Protein AF-A0A673GEE5-F1 (afdb_monomer_lite)

Radius of gyration: 14.85 Å; chains: 1; bounding box: 27×28×43 Å

Structure (mmCIF, N/CA/C/O backbone):
data_AF-A0A673GEE5-F1
#
_entry.id   AF-A0A673GEE5-F1
#
loop_
_atom_site.group_PDB
_atom_site.id
_atom_site.type_symbol
_atom_site.label_atom_id
_atom_site.label_alt_id
_atom_site.label_comp_id
_atom_site.label_asym_id
_atom_site.label_entity_id
_atom_site.label_seq_id
_atom_site.pdbx_PDB_ins_code
_atom_site.Cartn_x
_atom_site.Cartn_y
_atom_site.Cartn_z
_atom_site.occupancy
_atom_site.B_iso_or_equiv
_atom_site.auth_seq_id
_atom_site.auth_comp_id
_atom_site.auth_asym_id
_atom_site.auth_atom_id
_atom_site.pdbx_PDB_model_num
ATOM 1 N N . MET A 1 1 ? -4.506 -14.622 3.536 1.00 65.88 1 MET A N 1
ATOM 2 C CA . MET A 1 1 ? -4.872 -14.094 2.202 1.00 65.88 1 MET A CA 1
ATOM 3 C C . MET A 1 1 ? -4.173 -12.773 1.882 1.00 65.88 1 MET A C 1
ATOM 5 O O . MET A 1 1 ? -3.335 -12.782 0.995 1.00 65.88 1 MET A O 1
ATOM 9 N N . VAL A 1 2 ? -4.419 -11.669 2.610 1.00 79.19 2 VAL A N 1
ATOM 10 C CA . VAL A 1 2 ? -3.734 -10.375 2.355 1.00 79.19 2 VAL A CA 1
ATOM 11 C C . VAL A 1 2 ? -2.213 -10.505 2.446 1.00 79.19 2 VAL A C 1
ATOM 13 O O . VAL A 1 2 ? -1.516 -10.134 1.512 1.00 79.19 2 VAL A O 1
ATOM 16 N N . LYS A 1 3 ? -1.701 -11.120 3.522 1.00 81.56 3 LYS A N 1
ATOM 17 C CA . LYS A 1 3 ? -0.260 -11.359 3.698 1.00 81.56 3 LYS A CA 1
ATOM 18 C C . LYS A 1 3 ? 0.331 -12.117 2.504 1.00 81.56 3 LYS A C 1
ATOM 20 O O . LYS A 1 3 ? 1.304 -11.661 1.932 1.00 81.56 3 LYS A O 1
ATOM 25 N N . THR A 1 4 ? -0.323 -13.188 2.054 1.00 83.25 4 THR A N 1
ATOM 26 C CA . THR A 1 4 ? 0.071 -13.977 0.873 1.00 83.25 4 THR A CA 1
ATOM 27 C C . THR A 1 4 ? 0.110 -13.145 -0.415 1.00 83.25 4 THR A C 1
ATOM 29 O O . THR A 1 4 ? 1.051 -13.265 -1.186 1.00 83.25 4 THR A O 1
ATOM 32 N N . LEU A 1 5 ? -0.880 -12.273 -0.634 1.00 81.69 5 LEU A N 1
ATOM 33 C CA . LEU A 1 5 ? -0.977 -11.424 -1.831 1.00 81.69 5 LEU A CA 1
ATOM 34 C C . LEU A 1 5 ? -0.005 -10.231 -1.831 1.00 81.69 5 LEU A C 1
ATOM 36 O O . LEU A 1 5 ? 0.251 -9.659 -2.888 1.00 81.69 5 LEU A O 1
ATOM 40 N N . TYR A 1 6 ? 0.498 -9.842 -0.659 1.00 85.06 6 TYR A N 1
ATOM 41 C CA . TYR A 1 6 ? 1.392 -8.696 -0.455 1.00 85.06 6 TYR A CA 1
ATOM 42 C C . TYR A 1 6 ? 2.734 -9.118 0.168 1.00 85.06 6 TYR A C 1
ATOM 44 O O . TYR A 1 6 ? 3.416 -8.307 0.789 1.00 85.06 6 TYR A O 1
ATOM 52 N N . THR A 1 7 ? 3.128 -10.388 0.020 1.00 88.50 7 THR A N 1
ATOM 53 C CA . THR A 1 7 ? 4.458 -10.860 0.431 1.00 88.50 7 THR A CA 1
ATOM 54 C C . THR A 1 7 ? 5.479 -10.438 -0.622 1.00 88.50 7 THR A C 1
ATOM 56 O O . THR A 1 7 ? 5.274 -10.699 -1.803 1.00 88.50 7 THR A O 1
ATOM 59 N N . ASN A 1 8 ? 6.561 -9.781 -0.191 1.00 89.81 8 ASN A N 1
ATOM 60 C CA . ASN A 1 8 ? 7.679 -9.342 -1.037 1.00 89.81 8 ASN A CA 1
ATOM 61 C C . ASN A 1 8 ? 7.259 -8.698 -2.381 1.00 89.81 8 ASN A C 1
ATOM 63 O O . ASN A 1 8 ? 7.720 -9.140 -3.436 1.00 89.81 8 ASN A O 1
ATOM 67 N N . PRO A 1 9 ? 6.391 -7.666 -2.380 1.00 90.31 9 PRO A N 1
ATOM 68 C CA . PRO A 1 9 ? 5.972 -7.043 -3.624 1.00 90.31 9 PRO A CA 1
ATOM 69 C C . PRO A 1 9 ? 7.158 -6.340 -4.291 1.00 90.31 9 PRO A C 1
ATOM 71 O O . PRO A 1 9 ? 7.991 -5.732 -3.621 1.00 90.31 9 PRO A O 1
ATOM 74 N N . LEU A 1 10 ? 7.216 -6.404 -5.620 1.00 93.00 10 LEU A N 1
ATOM 75 C CA . LEU A 1 10 ? 8.131 -5.608 -6.432 1.00 93.00 10 LEU A CA 1
ATOM 76 C C . LEU A 1 10 ? 7.353 -4.482 -7.113 1.00 93.00 10 LEU A C 1
A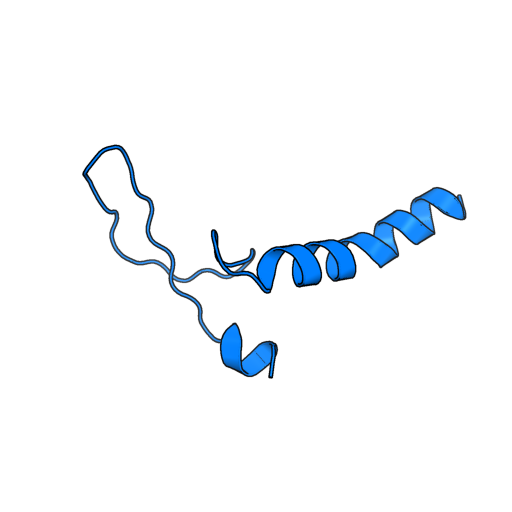TOM 78 O O . LEU A 1 10 ? 6.195 -4.661 -7.494 1.00 93.00 10 LEU A O 1
ATOM 82 N N . ALA A 1 11 ? 8.000 -3.336 -7.277 1.00 93.00 11 ALA A N 1
ATOM 83 C CA . ALA A 1 11 ? 7.462 -2.189 -7.990 1.00 93.00 11 ALA A CA 1
ATOM 84 C C . ALA A 1 11 ? 8.397 -1.771 -9.128 1.00 93.00 11 ALA A C 1
ATOM 86 O O . ALA A 1 11 ? 9.600 -2.032 -9.102 1.00 93.00 11 ALA A O 1
ATOM 87 N N . VAL A 1 12 ? 7.815 -1.111 -10.124 1.00 94.94 12 VAL A N 1
ATOM 88 C CA . VAL A 1 12 ? 8.518 -0.431 -11.214 1.00 94.94 12 VAL A CA 1
ATOM 89 C C . VAL A 1 12 ? 7.964 0.982 -11.321 1.00 94.94 12 VAL A C 1
ATOM 91 O O . VAL A 1 12 ? 6.782 1.207 -11.058 1.00 94.94 12 VAL A O 1
ATOM 94 N N . VAL A 1 13 ? 8.810 1.933 -11.703 1.00 94.25 13 VAL A N 1
ATOM 95 C CA . VAL A 1 13 ? 8.379 3.292 -12.041 1.00 94.25 13 VAL A CA 1
ATOM 96 C C . VAL A 1 13 ? 8.254 3.387 -13.555 1.00 94.25 13 VAL A C 1
ATOM 98 O O . VAL A 1 13 ? 9.193 3.038 -14.270 1.00 94.25 13 VAL A O 1
ATOM 101 N N . LEU A 1 14 ? 7.099 3.853 -14.029 1.00 94.81 14 LEU A N 1
ATOM 102 C CA . LEU A 1 14 ? 6.874 4.209 -15.425 1.00 94.81 14 LEU A CA 1
ATOM 103 C C . LEU A 1 14 ? 7.043 5.722 -15.585 1.00 94.81 14 LEU A C 1
ATOM 105 O O . LEU A 1 14 ? 6.267 6.491 -15.018 1.00 94.81 14 LEU A O 1
ATOM 109 N N . THR A 1 15 ? 8.027 6.135 -16.381 1.00 96.56 15 THR A N 1
ATOM 110 C CA . THR A 1 15 ? 8.261 7.542 -16.734 1.00 96.56 15 THR A CA 1
ATOM 111 C C . THR A 1 15 ? 8.182 7.685 -18.251 1.00 96.56 15 THR A C 1
ATOM 113 O O . THR A 1 15 ? 9.110 7.315 -18.973 1.00 96.56 15 THR A O 1
ATOM 116 N N . GLY A 1 16 ? 7.045 8.178 -18.752 1.00 95.44 16 GLY A N 1
ATOM 117 C CA . GLY A 1 16 ? 6.741 8.157 -20.185 1.00 95.44 16 GLY A CA 1
ATOM 118 C C . GLY A 1 16 ? 6.638 6.716 -20.692 1.00 95.44 16 GLY A C 1
ATOM 119 O O . GLY A 1 16 ? 5.777 5.970 -20.240 1.00 95.44 16 GLY A O 1
ATOM 120 N N . ASN A 1 17 ? 7.551 6.319 -21.582 1.00 95.38 17 ASN A N 1
ATOM 121 C CA . ASN A 1 17 ? 7.651 4.955 -22.120 1.00 95.38 17 ASN A CA 1
ATOM 122 C C . ASN A 1 17 ? 8.813 4.135 -21.524 1.00 95.38 17 ASN A C 1
ATOM 124 O O . ASN A 1 17 ? 9.133 3.064 -22.038 1.00 95.38 17 ASN A O 1
ATOM 128 N N . ILE A 1 18 ? 9.466 4.630 -20.466 1.00 97.38 18 ILE A N 1
ATOM 129 C CA . ILE A 1 18 ? 10.627 3.980 -19.846 1.00 97.38 18 ILE A CA 1
ATOM 130 C C . ILE A 1 18 ? 10.222 3.374 -18.501 1.00 97.38 18 ILE A C 1
ATOM 132 O O . ILE A 1 18 ? 9.649 4.056 -17.651 1.00 97.38 18 ILE A O 1
ATOM 136 N N . LEU A 1 19 ? 10.558 2.097 -18.304 1.00 97.31 19 LEU A N 1
ATOM 137 C CA . LEU A 1 19 ? 10.394 1.384 -17.038 1.00 97.31 19 LEU A CA 1
ATOM 138 C C . LEU A 1 19 ? 11.711 1.359 -16.259 1.00 97.31 19 LEU A C 1
ATOM 140 O O . LEU A 1 19 ? 12.773 1.072 -16.817 1.00 97.31 19 LEU A O 1
ATOM 144 N N . SER A 1 20 ? 11.643 1.615 -14.954 1.00 96.69 20 SER A N 1
ATOM 145 C CA . SER A 1 20 ? 12.778 1.403 -14.055 1.00 96.69 20 SER A CA 1
ATOM 146 C C . SER A 1 20 ? 13.093 -0.087 -13.890 1.00 96.69 20 SER A C 1
ATOM 148 O O . SER A 1 20 ? 12.270 -0.963 -14.168 1.00 96.69 20 SER A O 1
ATOM 150 N N . LYS A 1 21 ? 14.267 -0.391 -13.322 1.00 97.25 21 LYS A N 1
ATOM 151 C CA . LYS A 1 21 ? 14.517 -1.732 -12.780 1.00 97.25 21 LYS A CA 1
ATOM 152 C C . LYS A 1 21 ? 13.502 -2.032 -11.663 1.00 97.25 21 LYS A C 1
ATOM 154 O O . LYS A 1 21 ? 13.170 -1.108 -10.912 1.00 97.25 21 LYS A O 1
ATOM 159 N N . PRO A 1 22 ? 13.020 -3.281 -11.537 1.00 95.75 22 PRO A N 1
ATOM 160 C CA . PRO A 1 22 ? 12.187 -3.680 -10.413 1.00 95.75 22 PRO A CA 1
ATOM 161 C C . PRO A 1 22 ? 12.922 -3.495 -9.087 1.00 95.75 22 PRO A C 1
ATOM 163 O O . PRO A 1 22 ? 14.107 -3.817 -8.982 1.00 95.75 22 PRO A O 1
ATOM 166 N N . PHE A 1 23 ? 12.216 -3.009 -8.071 1.00 95.06 23 PHE A N 1
ATOM 167 C CA . PHE A 1 23 ? 12.746 -2.850 -6.718 1.00 95.06 23 PHE A CA 1
ATOM 168 C C . PHE A 1 23 ? 11.744 -3.362 -5.676 1.00 95.06 23 PHE A C 1
ATOM 170 O O . PHE A 1 23 ? 10.535 -3.337 -5.926 1.00 95.06 23 PHE A O 1
ATOM 177 N N . PRO A 1 24 ? 12.217 -3.855 -4.518 1.00 93.25 24 PRO A N 1
ATOM 178 C CA . PRO A 1 24 ? 11.337 -4.331 -3.462 1.00 93.25 24 PRO A CA 1
ATOM 179 C C . PRO A 1 24 ? 10.540 -3.180 -2.853 1.00 93.25 24 PRO A C 1
ATOM 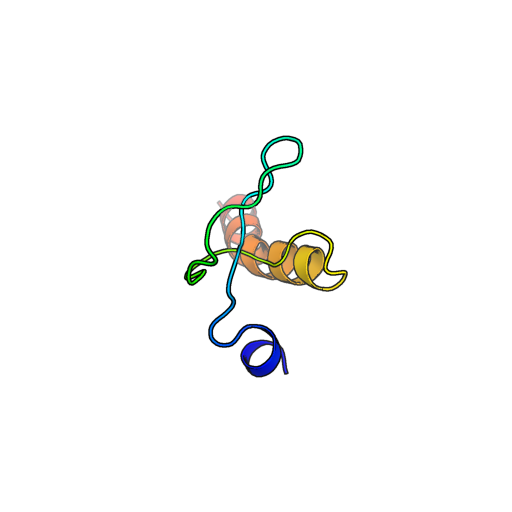181 O O . PRO A 1 24 ? 11.077 -2.123 -2.520 1.00 93.25 24 PRO A O 1
ATOM 184 N N . LEU A 1 25 ? 9.243 -3.406 -2.675 1.00 90.75 25 LEU A N 1
ATOM 185 C CA . LEU A 1 25 ? 8.329 -2.467 -2.055 1.00 90.75 25 LEU A CA 1
ATOM 186 C C . LEU A 1 25 ? 8.115 -2.867 -0.588 1.00 90.75 25 LEU A C 1
ATOM 188 O O . LEU A 1 25 ? 7.469 -3.866 -0.282 1.00 90.75 25 LEU A O 1
ATOM 192 N N . HIS A 1 26 ? 8.662 -2.071 0.332 1.00 87.19 26 HIS A N 1
ATOM 193 C CA . HIS A 1 26 ? 8.535 -2.316 1.775 1.00 87.19 26 HIS A CA 1
ATOM 194 C C . HIS A 1 26 ? 7.262 -1.721 2.386 1.00 87.19 26 HIS A C 1
ATOM 196 O O . HIS A 1 26 ? 6.783 -2.201 3.412 1.00 87.19 26 HIS A O 1
ATOM 202 N N . ARG A 1 27 ? 6.729 -0.651 1.786 1.00 82.69 27 ARG A N 1
ATOM 203 C CA . ARG A 1 27 ? 5.532 0.065 2.241 1.00 82.69 27 ARG A CA 1
ATOM 204 C C . ARG A 1 27 ? 4.708 0.507 1.038 1.00 82.69 27 ARG A C 1
ATOM 206 O O . ARG A 1 27 ? 5.269 0.838 -0.001 1.00 82.69 27 ARG A O 1
ATOM 213 N N . GLY A 1 28 ? 3.392 0.555 1.211 1.00 82.75 28 GLY A N 1
ATOM 214 C CA . GLY A 1 28 ? 2.446 0.971 0.177 1.00 82.75 28 GLY A CA 1
ATOM 215 C C . GLY A 1 28 ? 1.588 -0.177 -0.350 1.00 82.75 28 GLY A C 1
ATOM 216 O O . GLY A 1 28 ? 1.656 -1.310 0.124 1.00 82.75 28 GLY A O 1
ATOM 217 N N . THR A 1 29 ? 0.746 0.140 -1.328 1.00 85.81 29 THR A N 1
ATOM 218 C CA . THR A 1 29 ? -0.191 -0.796 -1.957 1.00 85.81 29 THR A CA 1
ATOM 219 C C . THR A 1 29 ? 0.021 -0.814 -3.473 1.00 85.81 29 THR A C 1
ATOM 221 O O . THR A 1 29 ? 0.663 0.067 -4.043 1.00 85.81 29 THR A O 1
ATOM 224 N N . ARG A 1 30 ? -0.484 -1.848 -4.154 1.00 86.06 30 ARG A N 1
ATOM 225 C CA . ARG A 1 30 ? -0.358 -1.976 -5.614 1.00 86.06 30 ARG A CA 1
ATOM 226 C C . ARG A 1 30 ? -1.276 -0.972 -6.308 1.00 86.06 30 ARG A C 1
ATOM 228 O O . ARG A 1 30 ? -2.482 -0.985 -6.050 1.00 86.06 30 ARG A O 1
ATOM 235 N N . GLN A 1 31 ? -0.738 -0.155 -7.206 1.00 86.25 31 GLN A N 1
ATOM 236 C CA . GLN A 1 31 ? -1.551 0.746 -8.025 1.00 86.25 31 GLN A CA 1
ATOM 237 C C . GLN A 1 31 ? -2.459 -0.058 -8.967 1.00 86.25 31 GLN A C 1
ATOM 239 O O . GLN A 1 31 ? -2.069 -1.117 -9.456 1.00 86.25 31 GLN A O 1
ATOM 244 N N . GLY A 1 32 ? -3.695 0.404 -9.166 1.00 86.81 32 GLY A N 1
ATOM 245 C CA . GLY A 1 32 ? -4.683 -0.264 -10.026 1.00 86.81 32 GLY A CA 1
ATOM 246 C C . GLY A 1 32 ? -5.251 -1.584 -9.485 1.00 86.81 32 GLY A C 1
ATOM 247 O O . GLY A 1 32 ? -6.133 -2.165 -10.108 1.00 86.81 32 GLY A O 1
ATOM 248 N N . CYS A 1 33 ? -4.795 -2.073 -8.325 1.00 89.12 33 CYS A N 1
ATOM 249 C CA . CYS A 1 33 ? -5.356 -3.278 -7.721 1.00 89.12 33 CYS A CA 1
ATOM 250 C C . CYS A 1 33 ? -6.692 -2.954 -7.025 1.00 89.12 33 CYS A C 1
ATOM 252 O O . CYS A 1 33 ? -6.696 -2.108 -6.128 1.00 89.12 33 CYS A O 1
ATOM 254 N N . PRO A 1 34 ? -7.794 -3.667 -7.336 1.00 89.62 34 PRO A N 1
ATOM 255 C CA . PRO A 1 34 ? -9.104 -3.419 -6.723 1.00 89.62 34 PRO A CA 1
ATOM 256 C C . PRO A 1 34 ? -9.125 -3.536 -5.192 1.00 89.62 34 PRO A C 1
ATOM 258 O O . PRO A 1 34 ? -9.970 -2.938 -4.537 1.00 89.62 34 PRO A O 1
ATOM 261 N N . LEU A 1 35 ? -8.187 -4.290 -4.608 1.00 90.62 35 LEU A N 1
ATOM 262 C CA . LEU A 1 35 ? -8.090 -4.489 -3.160 1.00 90.62 35 LEU A CA 1
ATOM 263 C C . LEU A 1 35 ? -7.342 -3.351 -2.439 1.00 90.62 35 LEU A C 1
ATOM 265 O O . LEU A 1 35 ? -7.532 -3.148 -1.241 1.00 90.62 35 LEU A O 1
ATOM 269 N N . SER A 1 36 ? -6.493 -2.602 -3.147 1.00 91.06 36 SER A N 1
ATOM 270 C CA . SER A 1 36 ? -5.651 -1.557 -2.551 1.00 91.06 36 SER A CA 1
ATOM 271 C C . SER A 1 36 ? -6.437 -0.417 -1.880 1.00 91.06 36 SER A C 1
ATOM 273 O O . SER A 1 36 ? -6.023 -0.022 -0.789 1.00 91.06 36 SER A O 1
ATOM 275 N N . PRO A 1 37 ? -7.561 0.087 -2.436 1.00 91.81 37 PRO A N 1
ATOM 276 C CA . PRO A 1 37 ? -8.378 1.106 -1.771 1.00 91.81 37 PRO A CA 1
ATOM 277 C C . PRO A 1 37 ? -8.948 0.645 -0.425 1.00 91.81 37 PRO A C 1
ATOM 279 O O . PRO A 1 37 ? -8.928 1.400 0.542 1.00 91.81 37 PRO A O 1
ATOM 282 N N . LEU A 1 38 ? -9.401 -0.611 -0.334 1.00 92.62 38 LEU A N 1
ATOM 283 C CA . LEU A 1 38 ? -9.942 -1.163 0.910 1.00 92.62 38 LEU A CA 1
ATOM 284 C C . LEU A 1 38 ? -8.855 -1.297 1.983 1.00 92.62 38 LEU A C 1
ATOM 286 O O . LEU A 1 38 ? -9.075 -0.931 3.134 1.00 92.62 38 LEU A O 1
ATOM 290 N N . LEU A 1 39 ? -7.668 -1.780 1.604 1.00 90.94 39 LEU A N 1
ATOM 291 C CA . LEU A 1 39 ? -6.529 -1.862 2.524 1.00 90.94 39 LEU A CA 1
ATOM 292 C C . LEU A 1 39 ? -6.105 -0.480 3.029 1.00 90.94 39 LEU A C 1
ATOM 294 O O . LEU A 1 39 ? -5.775 -0.341 4.205 1.00 90.94 39 LEU A O 1
ATOM 298 N N . PHE A 1 40 ? -6.150 0.536 2.164 1.00 90.69 40 PHE A N 1
ATOM 299 C CA . PHE A 1 40 ? -5.898 1.917 2.561 1.00 90.69 40 PHE A CA 1
ATOM 300 C C . PHE A 1 40 ? -6.932 2.407 3.584 1.00 90.69 40 PHE A C 1
ATOM 302 O O . PHE A 1 40 ? -6.539 2.854 4.660 1.00 90.69 40 PHE A O 1
ATOM 309 N N . ALA A 1 41 ? -8.230 2.247 3.304 1.00 94.12 41 ALA A N 1
ATOM 310 C CA . ALA A 1 41 ? -9.298 2.659 4.218 1.00 94.12 41 ALA A CA 1
ATOM 311 C C . ALA A 1 41 ? -9.168 1.997 5.602 1.00 94.12 41 ALA A C 1
ATOM 313 O O . ALA A 1 41 ? -9.179 2.684 6.619 1.00 94.12 41 ALA A O 1
ATOM 314 N N . LEU A 1 42 ? -8.936 0.679 5.639 1.00 93.25 42 LEU A N 1
ATOM 315 C CA . LEU A 1 42 ? -8.721 -0.061 6.888 1.00 93.25 42 LEU A CA 1
ATOM 316 C C . LEU A 1 42 ? -7.487 0.422 7.662 1.00 93.25 42 LEU A C 1
ATOM 318 O O . LEU A 1 42 ? -7.503 0.439 8.889 1.00 93.25 42 LEU A O 1
ATOM 322 N N . SER A 1 43 ? -6.413 0.805 6.963 1.00 91.31 43 SER A N 1
ATOM 323 C CA . SER A 1 43 ? -5.189 1.297 7.609 1.00 91.31 43 SER A CA 1
ATOM 324 C C . SER A 1 43 ? -5.330 2.702 8.201 1.00 91.31 43 SER A C 1
ATOM 326 O O . SER A 1 43 ? -4.647 3.016 9.173 1.00 91.31 43 SER A O 1
ATOM 328 N N . VAL A 1 44 ? -6.206 3.534 7.629 1.00 95.44 44 VAL A N 1
ATOM 329 C CA . VA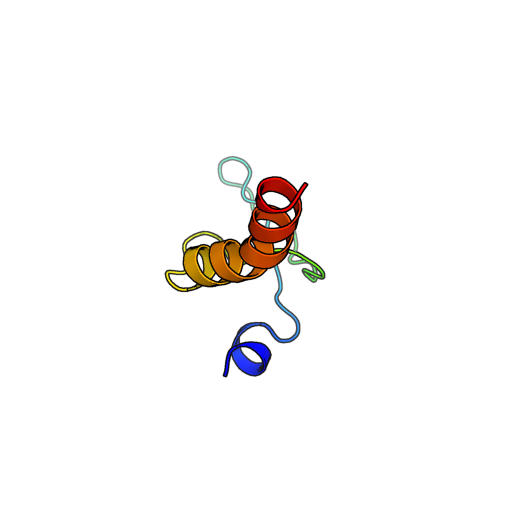L A 1 44 ? -6.454 4.915 8.078 1.00 95.44 44 VAL A CA 1
ATOM 330 C C . VAL A 1 44 ? -7.496 4.973 9.198 1.00 95.44 44 VAL A C 1
ATOM 332 O O . VAL A 1 44 ? -7.462 5.901 10.000 1.00 95.44 44 VAL A O 1
ATOM 335 N N . GLU A 1 45 ? -8.381 3.981 9.308 1.00 96.69 45 GLU A N 1
ATOM 336 C CA . GLU A 1 45 ? -9.471 3.981 10.293 1.00 96.69 45 GLU A CA 1
ATOM 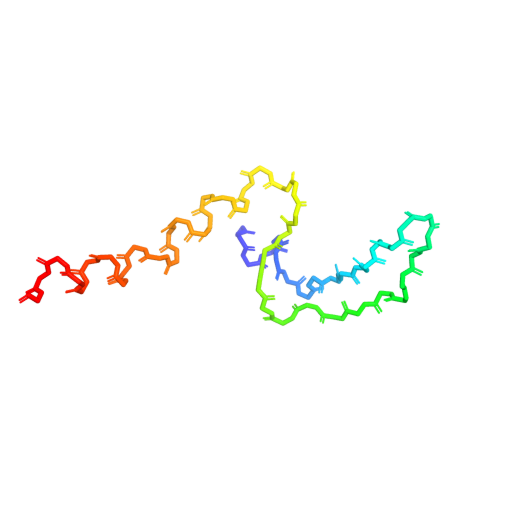337 C C . GLU A 1 45 ? -9.023 4.240 11.748 1.00 96.69 45 GLU A C 1
ATOM 339 O O . GLU A 1 45 ? -9.634 5.090 12.391 1.00 96.69 45 GLU A O 1
ATOM 344 N N . PRO A 1 46 ? -7.945 3.630 12.289 1.00 96.06 46 PRO A N 1
ATOM 345 C CA . PRO A 1 46 ? -7.519 3.912 13.664 1.00 96.06 46 PRO A CA 1
ATOM 346 C C . PRO A 1 46 ? -7.135 5.380 13.895 1.00 96.06 46 PRO A C 1
ATOM 348 O O . PRO A 1 46 ? -7.424 5.935 14.951 1.00 96.06 46 PRO A O 1
ATOM 351 N N . LEU A 1 47 ? -6.520 6.018 12.893 1.00 95.62 47 LEU A N 1
ATOM 352 C CA . LEU A 1 47 ? -6.199 7.445 12.931 1.00 95.62 47 LEU A CA 1
ATOM 353 C C . LEU A 1 47 ? -7.472 8.296 12.841 1.00 95.62 47 LEU A C 1
ATOM 355 O O . LEU A 1 47 ? -7.612 9.291 13.543 1.00 95.62 47 LEU A O 1
ATOM 359 N N . ALA A 1 48 ? -8.421 7.905 11.989 1.00 97.12 48 ALA A N 1
ATOM 360 C CA . ALA A 1 48 ? -9.704 8.593 11.900 1.00 97.12 48 ALA A CA 1
ATOM 361 C C . ALA A 1 48 ? -10.492 8.503 13.217 1.00 97.12 48 ALA A C 1
ATOM 363 O O . ALA A 1 48 ? -11.166 9.463 13.580 1.00 97.12 48 ALA A O 1
ATOM 364 N N . GLN A 1 49 ? -10.396 7.380 13.936 1.00 97.88 49 GLN A N 1
ATOM 365 C CA . GLN A 1 49 ? -10.987 7.224 15.265 1.00 97.88 49 GLN A CA 1
ATOM 366 C C . GLN A 1 49 ? -10.313 8.118 16.303 1.00 97.88 49 GLN A C 1
ATOM 368 O O . GLN A 1 49 ? -11.030 8.784 17.041 1.00 97.88 49 GLN A O 1
ATOM 373 N N . SER A 1 50 ? -8.976 8.187 16.343 1.00 97.31 50 SER A N 1
ATOM 374 C CA . SER A 1 50 ? -8.293 9.054 17.314 1.00 97.31 50 SER A CA 1
ATOM 375 C C . SER A 1 50 ? -8.708 10.515 17.140 1.00 97.31 50 SER A C 1
ATOM 377 O O . SER A 1 50 ? -9.133 11.135 18.100 1.00 97.31 50 SER A O 1
ATOM 379 N N . ILE A 1 51 ? -8.744 11.008 15.896 1.00 98.00 51 ILE A N 1
ATOM 380 C CA . ILE A 1 51 ? -9.148 12.390 15.582 1.00 98.00 51 ILE A CA 1
ATOM 381 C C . ILE A 1 51 ? -10.603 12.694 15.988 1.00 98.00 51 ILE A C 1
ATOM 383 O O . ILE A 1 51 ? -10.933 13.842 16.253 1.00 98.00 51 ILE A O 1
ATOM 387 N N . ARG A 1 52 ? -11.503 11.701 15.979 1.00 97.44 52 ARG A N 1
ATOM 388 C CA . ARG A 1 52 ? -12.916 11.889 16.369 1.00 97.44 52 ARG A CA 1
ATOM 389 C C . ARG A 1 52 ? -13.139 11.833 17.879 1.00 97.44 52 ARG A C 1
ATOM 391 O O . ARG A 1 52 ? -14.181 12.300 18.333 1.00 97.44 52 ARG A O 1
ATOM 398 N N . LEU A 1 53 ? -12.253 11.147 18.598 1.00 92.56 53 LEU A N 1
ATOM 399 C CA . LEU A 1 53 ? -12.328 10.952 20.046 1.00 92.56 53 LEU A CA 1
ATOM 400 C C . LEU A 1 53 ? -11.504 11.992 20.825 1.00 92.56 53 LEU A C 1
ATOM 402 O O . LEU A 1 5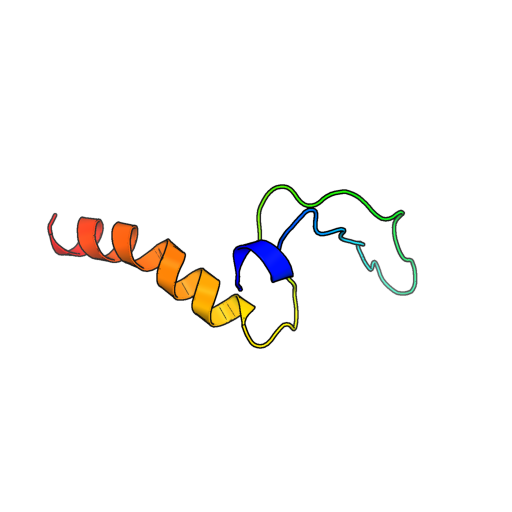3 ? -11.689 12.084 22.038 1.00 92.56 53 LEU A O 1
ATOM 406 N N . 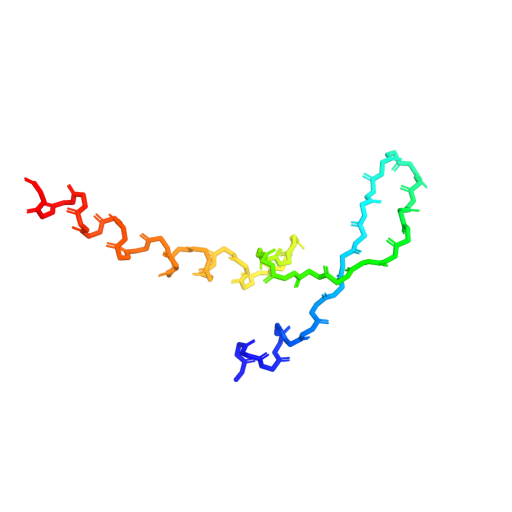ASP A 1 54 ? -10.633 12.735 20.136 1.00 73.25 54 ASP A N 1
ATOM 407 C CA . ASP A 1 54 ? -9.977 13.963 20.608 1.00 73.25 54 ASP A CA 1
ATOM 408 C C . ASP A 1 54 ? -10.961 15.152 20.639 1.00 73.25 54 ASP A C 1
ATOM 410 O O . ASP A 1 54 ? -10.946 15.902 21.643 1.00 73.25 54 ASP A O 1
#

Sequence (54 aa):
MVKTLYTNPLAVVLTGNILSKPFPLHRGTRQGCPLSPLLFALSVEPLAQSIRLD

Organism: NCBI:txid307959

Secondary structure (DSSP, 8-state):
-HHHHTSS-EE--EETTEEPPPEE--SS--TT-TTHHHHHHHHHHHHHHHHHH-

pLDDT: mean 90.85, std 6.47, range [65.88, 98.0]

Foldseek 3Di:
DVCVVLPFDWDWDDDPNDIDDIDTDPDADDPPDPCRVVVVCVVCVVVVVVVVVD